Protein AF-A0AAD8YRT4-F1 (afdb_monomer_lite)

Secondary structure (DSSP, 8-state):
----PBP-SS--PPTT---SSS--B------PPTT-TTHHHHHHHHHHHHTT------PPPPTTSPPPS-EEE---TTSPPEEE--SS-HHHHTT-HHHHHHHS-SSSSPPPHHHHHHHHHHHHHHHHHHHHHHHHHHHHHHHHHH--

InterPro domains:
  IPR016035 Acyl transferase/acyl hydrolase/lysophospholipase [SSF52151] (38-146)

Sequence (148 aa):
MVGVLVLASSPFPAPGVIPQGLWFLIAEYTVCKIGCCFSSVDKAAQICSNLQIQFPTVEHHGTNEEPKDFYVFNDNPNAPTVIHMPLLNASNCKGEVNMWKDRYQTFQSAYDDKMIRDLMVKAGLNITNTKGKLLKEIDEVVKRKKNQ

Organism: NCBI:txid2609070

pLDDT: mean 73.83, std 17.78, range [27.8, 95.0]

Structure (mmCIF, N/CA/C/O backbone):
data_AF-A0AAD8YRT4-F1
#
_entry.id   AF-A0AAD8YRT4-F1
#
loop_
_atom_site.group_PDB
_atom_site.id
_atom_site.type_symbol
_atom_site.label_atom_id
_atom_site.label_alt_id
_atom_site.label_comp_id
_atom_site.label_asym_id
_atom_site.label_entity_id
_atom_site.label_seq_id
_atom_site.pdbx_PDB_ins_code
_atom_site.Cartn_x
_atom_site.Cartn_y
_atom_site.Cartn_z
_atom_site.occupancy
_atom_site.B_iso_or_equiv
_atom_site.auth_seq_id
_atom_site.auth_comp_id
_atom_site.auth_asym_id
_atom_site.auth_atom_id
_atom_site.pdbx_PDB_model_num
ATOM 1 N N . MET A 1 1 ? -22.532 -3.927 7.697 1.00 27.80 1 MET A N 1
ATOM 2 C CA . MET A 1 1 ? -21.985 -4.072 6.330 1.00 27.80 1 MET A CA 1
ATOM 3 C C . MET A 1 1 ? -20.517 -3.675 6.410 1.00 27.80 1 MET A C 1
ATOM 5 O O . MET A 1 1 ? -20.252 -2.631 6.984 1.00 27.80 1 MET A O 1
ATOM 9 N N . VAL A 1 2 ? -19.574 -4.521 5.984 1.00 30.77 2 VAL A N 1
ATOM 10 C CA . VAL A 1 2 ? -18.138 -4.176 5.992 1.00 30.77 2 VAL A CA 1
ATOM 11 C C . VAL A 1 2 ? -17.827 -3.546 4.639 1.00 30.77 2 VAL A C 1
ATOM 13 O O . VAL A 1 2 ? -17.827 -4.249 3.632 1.00 30.77 2 VAL A O 1
ATOM 16 N N . GLY A 1 3 ? -17.666 -2.225 4.599 1.00 32.44 3 GLY A N 1
ATOM 17 C CA . GLY A 1 3 ? -17.279 -1.503 3.391 1.00 32.44 3 GLY A CA 1
ATOM 18 C C . GLY A 1 3 ? -15.760 -1.384 3.308 1.00 32.44 3 GLY A C 1
ATOM 19 O O . GLY A 1 3 ? -15.126 -0.974 4.273 1.00 32.44 3 GLY A O 1
ATOM 20 N N . VAL A 1 4 ? -15.177 -1.740 2.164 1.00 37.72 4 VAL A N 1
ATOM 21 C CA . VAL A 1 4 ? -13.768 -1.472 1.848 1.00 37.72 4 VAL A CA 1
ATOM 22 C C . VAL A 1 4 ? -13.761 -0.372 0.793 1.00 37.72 4 VAL A C 1
ATOM 24 O O . VAL A 1 4 ? -14.082 -0.635 -0.363 1.00 37.72 4 VAL A O 1
ATOM 27 N N . LEU A 1 5 ? -13.440 0.864 1.179 1.00 39.78 5 LEU A N 1
ATOM 28 C CA . LEU A 1 5 ? -13.190 1.938 0.214 1.00 39.78 5 LEU A CA 1
ATOM 29 C C . LEU A 1 5 ? -11.696 1.987 -0.090 1.00 39.78 5 LEU A C 1
ATOM 31 O O . LEU A 1 5 ? -10.908 2.248 0.815 1.00 39.78 5 LEU A O 1
ATOM 35 N N . VAL A 1 6 ? -11.347 1.746 -1.353 1.00 40.84 6 VAL A N 1
ATOM 36 C CA . VAL A 1 6 ? -9.993 1.885 -1.900 1.00 40.84 6 VAL A CA 1
ATOM 37 C C . VAL A 1 6 ? -9.854 3.293 -2.472 1.00 40.84 6 VAL A C 1
ATOM 39 O O . VAL A 1 6 ? -10.574 3.645 -3.404 1.00 40.84 6 VAL A O 1
ATOM 42 N N . LEU A 1 7 ? -8.949 4.104 -1.922 1.00 41.44 7 LEU A N 1
ATOM 43 C CA . LEU A 1 7 ? -8.617 5.422 -2.471 1.00 41.44 7 LEU A CA 1
ATOM 44 C C . LEU A 1 7 ? -7.343 5.317 -3.317 1.00 41.44 7 LEU A C 1
ATOM 46 O O . LEU A 1 7 ? -6.317 4.842 -2.839 1.00 41.44 7 LEU A O 1
ATOM 50 N N . ALA A 1 8 ? -7.420 5.762 -4.571 1.00 38.59 8 ALA A N 1
ATOM 51 C CA . ALA A 1 8 ? -6.288 5.855 -5.487 1.00 38.59 8 ALA A CA 1
ATOM 52 C C . ALA A 1 8 ? -6.230 7.277 -6.050 1.00 38.59 8 ALA A C 1
ATOM 54 O O . ALA A 1 8 ? -7.037 7.608 -6.909 1.00 38.59 8 ALA A O 1
ATOM 55 N N . SER A 1 9 ? -5.308 8.111 -5.554 1.00 40.91 9 SER A N 1
ATOM 56 C CA . SER A 1 9 ? -4.885 9.425 -6.098 1.00 40.91 9 SER A CA 1
ATOM 57 C C . SER A 1 9 ? -5.970 10.467 -6.449 1.00 40.91 9 SER A C 1
ATOM 59 O O . SER A 1 9 ? -5.640 11.554 -6.922 1.00 40.91 9 SER A O 1
ATOM 61 N N . SER A 1 10 ? -7.251 10.171 -6.247 1.00 39.44 10 SER A N 1
ATOM 62 C CA . SER A 1 10 ? -8.395 11.031 -6.524 1.00 39.44 10 SER A CA 1
ATOM 63 C C . SER A 1 10 ? -8.693 11.913 -5.312 1.00 39.44 10 SER A C 1
ATOM 65 O O . SER A 1 10 ? -8.411 11.496 -4.185 1.00 39.44 10 SER A O 1
ATOM 67 N N . PRO A 1 11 ? -9.280 13.110 -5.500 1.00 46.50 11 PRO A N 1
ATOM 68 C CA . PRO A 1 11 ? -9.636 13.971 -4.382 1.00 46.50 11 PRO A CA 1
ATOM 69 C C . PRO A 1 11 ? -10.500 13.196 -3.387 1.00 46.50 11 PRO A C 1
ATOM 71 O O . PRO A 1 11 ? -11.398 12.444 -3.775 1.00 46.50 11 PRO A O 1
ATOM 74 N N . PHE A 1 12 ? -10.173 13.364 -2.107 1.00 48.47 12 PHE A N 1
ATOM 75 C CA . PHE A 1 12 ? -10.932 12.830 -0.984 1.00 48.47 12 PHE A CA 1
ATOM 76 C C . PHE A 1 12 ? -12.434 13.075 -1.218 1.00 48.47 12 PHE A C 1
ATOM 78 O O . PHE A 1 12 ? -12.787 14.163 -1.692 1.00 48.47 12 PHE A O 1
ATOM 85 N N . PRO A 1 13 ? -13.321 12.099 -0.950 1.00 50.03 13 PRO A N 1
ATOM 86 C CA . PRO A 1 13 ? -14.743 12.282 -1.203 1.00 50.03 13 PRO A CA 1
ATOM 87 C C . PRO A 1 13 ? -15.254 13.532 -0.479 1.00 50.03 13 PRO A C 1
ATOM 89 O O . PRO A 1 13 ? -14.875 13.804 0.662 1.00 50.03 13 PRO A O 1
ATOM 92 N N . ALA A 1 14 ? -16.094 14.307 -1.170 1.00 39.25 14 ALA A N 1
ATOM 93 C CA . ALA A 1 14 ? -16.645 15.550 -0.648 1.00 39.25 14 ALA A CA 1
ATOM 94 C C . ALA A 1 14 ? -17.366 15.321 0.700 1.00 39.25 14 ALA A C 1
ATOM 96 O O . ALA A 1 14 ? -17.930 14.238 0.922 1.00 39.25 14 ALA A O 1
ATOM 97 N N . PRO A 1 15 ? -17.387 16.329 1.595 1.00 41.00 15 PRO A N 1
ATOM 98 C CA . PRO A 1 15 ? -18.115 16.247 2.858 1.00 41.00 15 PRO A CA 1
ATOM 99 C C . PRO A 1 15 ? -19.572 15.826 2.605 1.00 41.00 15 PRO A C 1
ATOM 101 O O . PRO A 1 15 ? 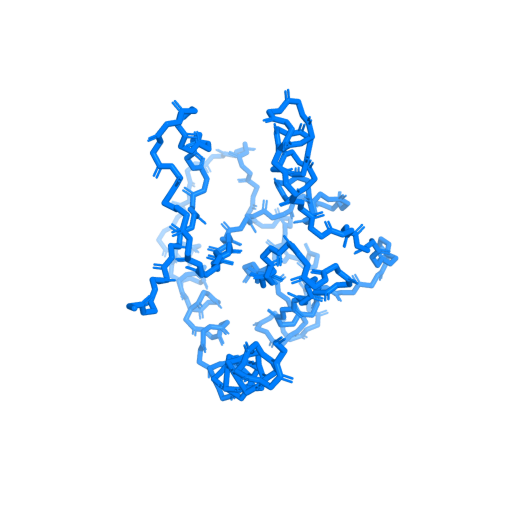-20.276 16.479 1.840 1.00 41.00 15 PRO A O 1
ATOM 104 N N . GLY A 1 16 ? -20.006 14.713 3.206 1.00 43.00 16 GLY A N 1
ATOM 105 C CA . GLY A 1 16 ? -21.363 14.161 3.047 1.00 43.00 16 GLY A CA 1
ATOM 106 C C . GLY A 1 16 ? -21.458 12.789 2.366 1.00 43.00 16 GLY A C 1
ATOM 107 O O . GLY A 1 16 ? -22.514 12.169 2.423 1.00 43.00 16 GLY A O 1
ATOM 108 N N . VAL A 1 17 ? -20.371 12.271 1.779 1.00 49.31 17 VAL A N 1
ATOM 109 C CA . VAL A 1 17 ? -20.334 10.926 1.149 1.00 49.31 17 VAL A CA 1
ATOM 110 C C . VAL A 1 17 ? -19.704 9.865 2.068 1.00 49.31 17 VAL A C 1
ATOM 112 O O . VAL A 1 17 ? -19.565 8.708 1.693 1.00 49.31 17 VAL A O 1
ATOM 115 N N . ILE A 1 18 ? -19.318 10.240 3.289 1.00 51.75 18 ILE A N 1
ATOM 116 C CA . ILE A 1 18 ? -18.598 9.379 4.237 1.00 51.75 18 ILE A CA 1
ATOM 117 C C . ILE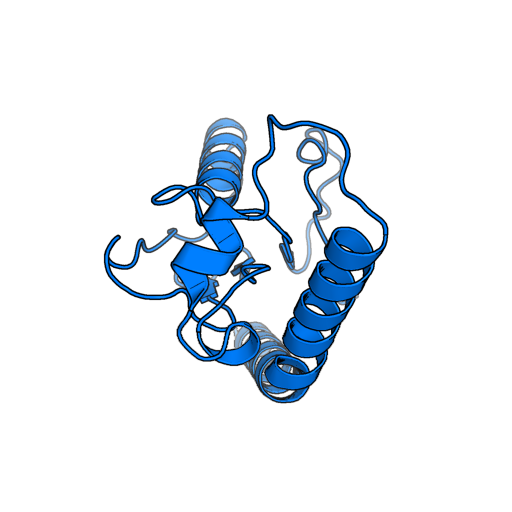 A 1 18 ? -19.635 8.655 5.109 1.00 51.75 18 ILE A C 1
ATOM 119 O O . ILE A 1 18 ? -20.219 9.290 5.991 1.00 51.75 18 ILE A O 1
ATOM 123 N N . PRO A 1 19 ? -19.914 7.357 4.883 1.00 44.44 19 PRO A N 1
ATOM 124 C CA . PRO A 1 19 ? -20.936 6.650 5.640 1.00 44.44 19 PRO A CA 1
ATOM 125 C C . PRO A 1 19 ? -20.486 6.484 7.093 1.00 44.44 19 PRO A C 1
ATOM 127 O O . PRO A 1 19 ? -19.341 6.118 7.364 1.00 44.44 19 PRO A O 1
ATOM 130 N N . GLN A 1 20 ? -21.397 6.715 8.038 1.00 38.50 20 GLN A N 1
ATOM 131 C CA . GLN A 1 20 ? -21.163 6.373 9.437 1.00 38.50 20 GLN A CA 1
ATOM 132 C C . GLN A 1 20 ? -21.261 4.853 9.598 1.00 38.50 20 GLN A C 1
ATOM 134 O O . GLN A 1 20 ? -22.348 4.279 9.579 1.00 38.50 20 GLN A O 1
ATOM 139 N N . GLY A 1 21 ? -20.103 4.201 9.711 1.00 42.06 21 GLY A N 1
ATOM 140 C CA . GLY A 1 21 ? -19.991 2.767 9.957 1.00 42.06 21 GLY A CA 1
ATOM 141 C C . GLY A 1 21 ? -18.911 2.094 9.112 1.00 42.06 21 GLY A C 1
ATOM 142 O O . GLY A 1 21 ? -19.191 1.672 7.999 1.00 42.06 21 GLY A O 1
ATOM 143 N N . LEU A 1 22 ? -17.732 1.907 9.722 1.00 42.06 22 LEU A N 1
ATOM 144 C CA . LEU A 1 22 ? -16.711 0.893 9.401 1.00 42.06 22 LEU A CA 1
ATOM 145 C C . LEU A 1 22 ? -15.986 0.993 8.030 1.00 42.06 22 LEU A C 1
ATOM 147 O O . LEU A 1 22 ? -16.611 1.003 6.981 1.00 42.06 22 LEU A O 1
ATOM 151 N N . TRP A 1 23 ? -14.671 0.759 7.962 1.00 50.41 23 TRP A N 1
ATOM 152 C CA . TRP A 1 23 ? -13.584 1.754 8.034 1.00 50.41 23 TRP A CA 1
ATOM 153 C C . TRP A 1 23 ? -12.689 1.585 6.775 1.00 50.41 23 TRP A C 1
ATOM 155 O O . TRP A 1 23 ? -12.693 0.525 6.154 1.00 50.41 23 TRP A O 1
ATOM 165 N N . PHE A 1 24 ? -11.947 2.627 6.392 1.00 51.88 24 PHE A N 1
ATOM 166 C CA . PHE A 1 24 ? -11.317 2.848 5.076 1.00 51.88 24 PHE A CA 1
ATOM 167 C C . PHE A 1 24 ? -9.974 2.117 4.852 1.00 51.88 24 PHE A C 1
ATOM 169 O O . PHE A 1 24 ? -9.102 2.194 5.704 1.00 51.88 24 PHE A O 1
ATOM 176 N N . LEU A 1 25 ? -9.753 1.505 3.674 1.00 46.53 25 LEU A N 1
ATOM 177 C CA . LEU A 1 25 ? -8.466 0.931 3.235 1.00 46.53 25 LEU A CA 1
ATOM 178 C C . LEU A 1 25 ? -7.823 1.848 2.178 1.00 46.53 25 LEU A C 1
ATOM 180 O O . LEU A 1 25 ? -8.136 1.750 0.994 1.00 46.53 25 LEU A O 1
ATOM 184 N N . ILE A 1 26 ? -6.893 2.723 2.560 1.00 51.28 26 ILE A N 1
ATOM 185 C CA . ILE A 1 26 ? -6.198 3.597 1.594 1.00 51.28 26 ILE A CA 1
ATOM 186 C C . ILE A 1 26 ? -5.008 2.857 0.961 1.00 51.28 26 ILE A C 1
ATOM 188 O O . ILE A 1 26 ? -3.852 3.086 1.303 1.00 51.28 26 ILE A O 1
ATOM 192 N N . ALA A 1 27 ? -5.292 1.956 0.019 1.00 45.81 27 ALA A N 1
ATOM 193 C CA . ALA A 1 27 ? -4.266 1.332 -0.812 1.00 45.81 27 ALA A CA 1
ATOM 194 C C . ALA A 1 27 ? -3.847 2.281 -1.947 1.00 45.81 27 ALA A C 1
ATOM 196 O O . ALA A 1 27 ? -4.323 2.177 -3.076 1.00 45.81 27 ALA A O 1
ATOM 197 N N . GLU A 1 28 ? -2.952 3.215 -1.647 1.00 51.91 28 GLU A N 1
ATOM 198 C CA . GLU A 1 28 ? -2.393 4.110 -2.656 1.00 51.91 28 GLU A CA 1
ATOM 199 C C . GLU A 1 28 ? -1.118 3.547 -3.279 1.00 51.91 28 GLU A C 1
ATOM 201 O O . GLU A 1 28 ? -0.097 3.398 -2.613 1.00 51.91 28 GLU A O 1
ATOM 206 N N . TYR A 1 29 ? -1.139 3.337 -4.594 1.00 52.09 29 TYR A N 1
ATOM 207 C CA . TYR A 1 29 ? 0.068 3.071 -5.372 1.00 52.09 29 TYR A CA 1
ATOM 208 C C . TYR A 1 29 ? 0.715 4.395 -5.778 1.00 52.09 29 TYR A C 1
ATOM 210 O O . TYR A 1 29 ? 0.468 4.911 -6.868 1.00 52.09 29 TYR A O 1
ATOM 218 N N . THR A 1 30 ? 1.533 4.973 -4.898 1.00 49.31 30 THR A N 1
ATOM 219 C CA . THR A 1 30 ? 2.290 6.188 -5.234 1.00 49.31 30 THR A CA 1
ATOM 220 C C . THR A 1 30 ? 3.665 5.814 -5.787 1.00 49.31 30 THR A C 1
ATOM 222 O O . THR A 1 30 ? 4.400 4.999 -5.219 1.00 49.31 30 THR A O 1
ATOM 225 N N . VAL A 1 31 ? 4.030 6.417 -6.919 1.00 52.75 31 VAL A N 1
ATOM 226 C CA . VAL A 1 31 ? 5.422 6.456 -7.370 1.00 52.75 31 VAL A CA 1
ATOM 227 C C . VAL A 1 31 ? 6.118 7.517 -6.517 1.00 52.75 31 VAL A C 1
ATOM 229 O O . VAL A 1 31 ? 6.054 8.717 -6.774 1.00 52.75 31 VAL A O 1
ATOM 232 N N . CYS A 1 32 ? 6.676 7.057 -5.405 1.00 48.62 32 CYS A N 1
ATOM 233 C CA . CYS A 1 32 ? 7.241 7.884 -4.350 1.00 48.62 32 CYS A CA 1
ATOM 234 C C . CYS A 1 32 ? 8.597 8.493 -4.767 1.00 48.62 32 CYS A C 1
ATOM 236 O O . CYS A 1 32 ? 9.565 7.761 -4.974 1.00 48.62 32 CYS A O 1
ATOM 238 N N . LYS A 1 33 ? 8.705 9.832 -4.809 1.00 50.59 33 LYS A N 1
ATOM 239 C CA . LYS A 1 33 ? 10.008 10.534 -4.765 1.00 50.59 33 LYS A CA 1
ATOM 240 C C . LYS A 1 33 ? 10.738 10.213 -3.452 1.00 50.59 33 LYS A C 1
ATOM 242 O O . LYS A 1 33 ? 10.088 9.951 -2.440 1.00 50.59 33 LYS A O 1
ATOM 247 N N . ILE A 1 34 ? 12.073 10.252 -3.437 1.00 43.84 34 ILE A N 1
ATOM 248 C CA . ILE A 1 34 ? 12.877 10.127 -2.204 1.00 43.84 34 ILE A CA 1
ATOM 249 C C . ILE A 1 34 ? 12.330 11.113 -1.151 1.00 43.84 34 ILE A C 1
ATOM 251 O O . ILE A 1 34 ? 12.232 12.307 -1.419 1.00 43.84 34 ILE A O 1
ATOM 255 N N . GLY A 1 35 ? 11.898 10.596 0.007 1.00 48.94 35 GLY A N 1
ATOM 256 C CA . GLY A 1 35 ? 11.295 11.380 1.097 1.00 48.94 35 GLY A CA 1
ATOM 257 C C . GLY A 1 35 ? 9.775 11.624 1.034 1.00 48.94 35 GLY A C 1
ATOM 258 O O . GLY A 1 35 ? 9.239 12.210 1.965 1.00 48.94 35 GLY A O 1
ATOM 259 N N . CYS A 1 36 ? 9.052 11.174 -0.003 1.00 61.88 36 CYS A N 1
ATOM 260 C CA . CYS A 1 36 ? 7.629 11.517 -0.202 1.00 61.88 36 CYS A CA 1
ATOM 261 C C . CYS A 1 36 ? 6.632 10.354 -0.047 1.00 61.88 36 CYS A C 1
ATOM 263 O O . CYS A 1 36 ? 5.465 10.530 -0.404 1.00 61.88 36 CYS A O 1
ATOM 265 N N . CYS A 1 37 ? 7.037 9.177 0.447 1.00 65.81 37 CYS A N 1
ATOM 266 C CA . CYS A 1 37 ? 6.181 7.976 0.379 1.00 65.81 37 CYS A CA 1
ATOM 267 C C . CYS A 1 37 ? 4.868 8.148 1.146 1.00 65.81 37 CYS A C 1
ATOM 269 O O . CYS A 1 37 ? 3.838 7.662 0.694 1.00 65.81 37 CYS A O 1
ATOM 271 N N . PHE A 1 38 ? 4.895 8.940 2.218 1.00 76.56 38 PHE A N 1
ATOM 272 C CA . PHE A 1 38 ? 3.738 9.223 3.062 1.00 76.56 38 PHE A CA 1
ATOM 273 C C . PHE A 1 38 ? 2.984 10.502 2.683 1.00 76.56 38 PHE A C 1
ATOM 275 O O . PHE A 1 38 ? 1.888 10.714 3.181 1.00 76.56 38 PHE A O 1
ATOM 282 N N . SER A 1 39 ? 3.490 11.307 1.738 1.00 75.88 39 SER A N 1
ATOM 283 C CA . SER A 1 39 ? 2.951 12.649 1.448 1.00 75.88 39 SER A CA 1
ATOM 284 C C . SER A 1 39 ? 1.461 12.676 1.089 1.00 75.88 39 SER A C 1
ATOM 286 O O . SER A 1 39 ? 0.774 13.662 1.352 1.00 75.88 39 SER A O 1
ATOM 288 N N . SER A 1 40 ? 0.944 11.610 0.483 1.00 74.44 40 SER A N 1
ATOM 289 C CA . SER A 1 40 ? -0.481 11.476 0.187 1.00 74.44 40 SER A CA 1
ATOM 290 C C . SER A 1 40 ? -1.308 11.123 1.427 1.00 74.44 40 SER A C 1
ATOM 292 O O . SER A 1 40 ? -2.363 11.718 1.638 1.00 74.44 40 SER A O 1
ATOM 294 N N . VAL A 1 41 ? -0.799 10.238 2.291 1.00 78.69 41 VAL A N 1
ATOM 295 C CA . VAL A 1 41 ? -1.430 9.904 3.578 1.00 78.69 41 VAL A CA 1
ATOM 296 C C . VAL A 1 41 ? -1.414 11.121 4.509 1.00 78.69 41 VAL A C 1
ATOM 298 O O . VAL A 1 41 ? -2.420 11.402 5.152 1.00 78.69 41 VAL A O 1
ATOM 301 N N . ASP A 1 42 ? -0.342 11.916 4.493 1.00 83.31 42 ASP A N 1
ATOM 302 C CA . ASP A 1 42 ? -0.233 13.171 5.250 1.00 83.31 42 ASP A CA 1
ATOM 303 C C . ASP A 1 42 ? -1.257 14.203 4.779 1.00 83.31 42 ASP A C 1
ATOM 305 O O . ASP A 1 42 ? -1.933 14.850 5.579 1.00 83.31 42 ASP A O 1
ATOM 309 N N . LYS A 1 43 ? -1.427 14.338 3.458 1.00 80.19 43 LYS A N 1
ATOM 310 C CA . LYS A 1 43 ? -2.472 15.194 2.884 1.00 80.19 43 LYS A CA 1
ATOM 311 C C . LYS A 1 43 ? -3.864 14.705 3.265 1.00 80.19 43 LYS A C 1
ATOM 313 O O . LYS A 1 43 ? -4.715 15.532 3.583 1.00 80.19 43 LYS A O 1
ATOM 318 N N . ALA A 1 44 ? -4.105 13.395 3.253 1.00 79.06 44 ALA A N 1
ATOM 319 C CA . ALA A 1 44 ? -5.375 12.826 3.691 1.00 79.06 44 ALA A CA 1
ATOM 320 C C . ALA A 1 44 ? -5.637 13.127 5.176 1.00 79.06 44 ALA A C 1
ATOM 322 O O . ALA A 1 44 ? -6.732 13.578 5.512 1.00 79.06 44 ALA A O 1
ATOM 323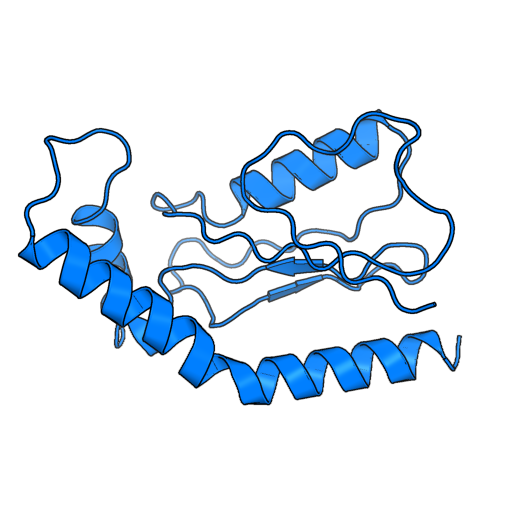 N N . ALA A 1 45 ? -4.627 12.975 6.037 1.00 83.12 45 ALA A N 1
ATOM 324 C CA . ALA A 1 45 ? -4.702 13.339 7.449 1.00 83.12 45 ALA A CA 1
ATOM 325 C C . ALA A 1 45 ? -5.024 14.832 7.634 1.00 83.12 45 ALA A C 1
ATOM 327 O O . ALA A 1 45 ? -5.923 15.183 8.400 1.00 83.12 45 ALA A O 1
ATOM 328 N N . GLN A 1 46 ? -4.366 15.715 6.874 1.00 82.88 46 GLN A N 1
ATOM 329 C CA . GLN A 1 46 ? -4.620 17.157 6.906 1.00 82.88 46 GLN A CA 1
ATOM 330 C C . GLN A 1 46 ? -6.045 17.508 6.457 1.00 82.88 46 GLN A C 1
ATOM 332 O O . GLN A 1 46 ? -6.707 18.332 7.087 1.00 82.88 46 GLN A O 1
ATOM 337 N N . ILE A 1 47 ? -6.536 16.885 5.381 1.00 78.00 47 ILE A N 1
ATOM 338 C CA . ILE A 1 47 ? -7.910 17.080 4.900 1.00 78.00 47 ILE A CA 1
ATOM 339 C C . ILE A 1 47 ? -8.911 16.604 5.959 1.00 78.00 47 ILE A C 1
ATOM 341 O O . ILE A 1 47 ? -9.857 17.327 6.260 1.00 78.00 47 ILE A O 1
ATOM 345 N N . CYS A 1 48 ? -8.689 15.432 6.562 1.00 80.31 48 CYS A N 1
ATOM 346 C CA . 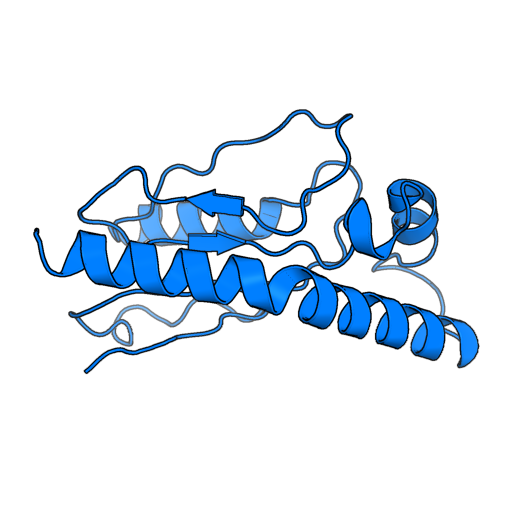CYS A 1 48 ? -9.548 14.912 7.626 1.00 80.31 48 CYS A CA 1
ATOM 347 C C . CYS A 1 48 ? -9.577 15.850 8.835 1.00 80.31 48 CYS A C 1
ATOM 349 O O . CYS A 1 48 ? -10.657 16.163 9.328 1.00 80.31 48 CYS A O 1
ATOM 351 N N . SER A 1 49 ? -8.417 16.368 9.246 1.00 84.69 49 SER A N 1
ATOM 352 C CA . SER A 1 49 ? -8.301 17.359 10.319 1.00 84.69 49 SER A CA 1
ATOM 353 C C . SER A 1 49 ? -9.132 18.616 10.027 1.00 84.69 49 SER A C 1
ATOM 355 O O . SER A 1 49 ? -9.954 19.022 10.848 1.00 84.69 49 SER A O 1
ATOM 357 N N . ASN A 1 50 ? -9.021 19.168 8.812 1.00 84.06 50 ASN A N 1
ATOM 358 C CA . ASN A 1 50 ? -9.795 20.341 8.385 1.00 84.06 50 ASN A CA 1
ATOM 359 C C . ASN A 1 50 ? -11.314 20.086 8.367 1.00 84.06 50 ASN A C 1
ATOM 361 O O . ASN A 1 50 ? -12.098 21.012 8.560 1.00 84.06 50 ASN A O 1
ATOM 365 N N . LEU A 1 51 ? -11.727 18.841 8.122 1.00 81.25 51 LEU A N 1
ATOM 366 C CA . LEU A 1 51 ? -13.126 18.411 8.092 1.00 81.25 51 LEU A CA 1
ATOM 367 C C . LEU A 1 51 ? -13.630 17.876 9.442 1.00 81.25 51 LEU A C 1
ATOM 369 O O . LEU A 1 51 ? -14.758 17.393 9.510 1.00 81.25 51 LEU A O 1
ATOM 373 N N . GLN A 1 52 ? -12.815 17.942 10.501 1.00 84.06 52 GLN A N 1
ATOM 374 C CA . GLN A 1 52 ? -13.124 17.389 11.827 1.00 84.06 52 GLN A CA 1
ATOM 375 C C . GLN A 1 52 ? -13.441 15.879 11.801 1.00 84.06 52 GLN A C 1
ATOM 377 O O . GLN A 1 52 ? -14.197 15.363 12.625 1.00 84.06 52 GLN A O 1
ATOM 382 N N . ILE A 1 53 ? -12.846 15.157 10.850 1.00 81.31 53 ILE A N 1
ATOM 383 C CA . ILE A 1 53 ? -12.936 13.704 10.714 1.00 81.31 53 ILE A CA 1
ATOM 384 C C . ILE A 1 53 ? -11.759 13.079 11.458 1.00 81.31 53 ILE A C 1
ATOM 386 O O . ILE A 1 53 ? -10.610 13.484 11.283 1.00 81.31 53 ILE A O 1
ATOM 390 N N . GLN A 1 54 ? -12.037 12.055 12.263 1.00 82.19 54 GLN A N 1
ATOM 391 C CA . GLN A 1 54 ? -10.986 11.325 12.962 1.00 82.19 54 GLN A CA 1
ATOM 392 C C . GLN A 1 54 ? -10.110 10.536 11.984 1.00 82.19 54 GLN A C 1
ATOM 394 O O . GLN A 1 54 ? -10.617 9.793 11.142 1.00 82.19 54 GLN A O 1
ATOM 399 N N . PHE A 1 55 ? -8.795 10.671 12.130 1.00 83.12 55 PHE A N 1
ATOM 400 C CA . PHE A 1 55 ? -7.787 10.000 11.315 1.00 83.12 55 PHE A CA 1
ATOM 401 C C . PHE A 1 55 ? -6.659 9.498 12.232 1.00 83.12 55 PHE A C 1
ATOM 403 O O . PHE A 1 55 ? -6.382 10.167 13.232 1.00 83.12 55 PHE A O 1
ATOM 410 N N . PRO A 1 56 ? -6.057 8.324 11.965 1.00 86.75 56 PRO A N 1
ATOM 411 C CA . PRO A 1 56 ? -4.957 7.818 12.783 1.00 86.75 56 PRO A CA 1
ATOM 412 C C . PRO A 1 56 ? -3.694 8.675 12.628 1.00 86.75 56 PRO A C 1
ATOM 414 O O . PRO A 1 56 ? -3.513 9.357 11.617 1.00 86.75 56 PRO A O 1
ATOM 417 N N . THR A 1 57 ? -2.797 8.619 13.608 1.00 89.31 57 THR A N 1
ATOM 418 C CA . THR A 1 57 ? -1.489 9.275 13.502 1.00 89.31 57 THR A CA 1
ATOM 419 C C . THR A 1 57 ? -0.651 8.578 12.433 1.00 89.31 57 THR A C 1
ATOM 421 O O . THR A 1 57 ? -0.526 7.352 12.417 1.00 89.31 57 THR A O 1
ATOM 424 N N . VAL A 1 58 ? -0.061 9.361 11.527 1.00 85.62 58 VAL A N 1
ATOM 425 C CA . VAL A 1 58 ? 0.847 8.846 10.496 1.00 85.62 58 VAL A CA 1
ATOM 426 C C . VAL A 1 58 ? 2.262 8.842 11.060 1.00 85.62 58 VAL A C 1
ATOM 428 O O . VAL A 1 58 ? 2.887 9.888 11.218 1.00 85.62 58 VAL A O 1
ATOM 431 N N . GLU A 1 59 ? 2.771 7.659 11.392 1.00 83.81 59 GLU A N 1
ATOM 432 C CA . GLU A 1 59 ? 4.164 7.505 11.806 1.00 83.81 59 GLU A CA 1
ATOM 433 C C . GLU A 1 59 ? 5.093 7.517 10.588 1.00 83.81 59 GLU A C 1
ATOM 435 O O . GLU A 1 59 ? 4.944 6.731 9.648 1.00 83.81 59 GLU A O 1
ATOM 440 N N . HIS A 1 60 ? 6.089 8.402 10.620 1.00 77.50 60 HIS A N 1
ATOM 441 C CA . HIS A 1 60 ? 7.126 8.465 9.599 1.00 77.50 60 HIS A CA 1
ATOM 442 C C . HIS A 1 60 ? 8.316 7.598 9.991 1.00 77.50 60 HIS A C 1
ATOM 444 O O . HIS A 1 60 ? 8.944 7.801 11.030 1.00 77.50 60 HIS A O 1
ATOM 450 N N . HIS A 1 61 ? 8.666 6.662 9.117 1.00 70.00 61 HIS A N 1
ATOM 451 C CA . HIS A 1 61 ? 9.913 5.913 9.230 1.00 70.00 61 HIS A CA 1
ATOM 452 C C . HIS A 1 61 ? 11.073 6.694 8.598 1.00 70.00 61 HIS A C 1
ATOM 454 O O . HIS A 1 61 ? 10.857 7.564 7.748 1.00 70.00 61 HIS A O 1
ATOM 460 N N . GLY A 1 62 ? 12.304 6.404 9.031 1.00 63.72 62 GLY A N 1
ATOM 461 C CA . GLY A 1 62 ? 13.496 7.141 8.613 1.00 63.72 62 GLY A CA 1
ATOM 462 C C . GLY A 1 62 ? 13.660 7.198 7.092 1.00 63.72 62 GLY A C 1
ATOM 463 O O . GLY A 1 62 ? 13.463 6.210 6.390 1.00 63.72 62 GLY A O 1
ATOM 464 N N . THR A 1 63 ? 14.072 8.356 6.570 1.00 62.22 63 THR A N 1
ATOM 465 C CA . THR A 1 63 ? 14.208 8.617 5.122 1.00 62.22 63 THR A CA 1
ATOM 466 C C . THR A 1 63 ? 15.232 7.731 4.411 1.00 62.22 63 THR A C 1
ATOM 468 O O . THR A 1 63 ? 15.211 7.651 3.184 1.00 62.22 63 THR A O 1
ATOM 471 N N . ASN A 1 64 ? 16.123 7.090 5.170 1.00 63.88 64 ASN A N 1
ATOM 472 C CA . ASN A 1 64 ? 17.197 6.236 4.663 1.00 63.88 64 ASN A CA 1
ATOM 473 C C . ASN A 1 64 ? 16.829 4.744 4.669 1.00 63.88 64 ASN A C 1
ATOM 475 O O . ASN A 1 64 ? 17.627 3.925 4.219 1.00 63.88 64 ASN A O 1
ATOM 479 N N . GLU A 1 65 ? 15.652 4.383 5.184 1.00 75.12 65 GLU A N 1
ATOM 480 C CA . GLU A 1 65 ? 15.172 3.005 5.182 1.00 75.12 65 GLU A CA 1
ATOM 481 C C . GLU A 1 65 ? 14.382 2.714 3.907 1.00 75.12 65 GLU A C 1
ATOM 483 O O . GLU A 1 65 ? 13.602 3.537 3.414 1.00 75.12 65 GLU A O 1
ATOM 488 N N . GLU A 1 66 ? 14.569 1.516 3.360 1.00 80.00 66 GLU A N 1
ATOM 489 C CA . GLU A 1 66 ? 13.738 1.071 2.254 1.00 80.00 66 GLU A CA 1
ATOM 490 C C . GLU A 1 66 ? 12.287 0.871 2.713 1.00 80.00 66 GLU A C 1
ATOM 492 O O . GLU A 1 66 ? 12.049 0.347 3.808 1.00 80.00 66 GLU A O 1
ATOM 497 N N . PRO A 1 67 ? 11.291 1.242 1.885 1.00 83.69 67 PRO A N 1
ATOM 498 C CA . PRO A 1 67 ? 9.901 1.054 2.245 1.00 83.69 67 PRO A CA 1
ATOM 499 C C . PRO A 1 67 ? 9.570 -0.420 2.498 1.00 83.69 67 PRO A C 1
ATOM 501 O O . PRO A 1 67 ? 10.032 -1.309 1.775 1.00 83.69 67 PRO A O 1
ATOM 504 N N . LYS A 1 68 ? 8.725 -0.661 3.502 1.00 86.44 68 LYS A N 1
ATOM 505 C CA . LYS A 1 68 ? 8.129 -1.970 3.793 1.00 86.44 68 LYS A CA 1
ATOM 506 C C . LYS A 1 68 ? 7.066 -2.317 2.748 1.00 86.44 68 LYS A C 1
ATOM 508 O O . LYS A 1 68 ? 6.610 -1.456 1.998 1.00 86.44 68 LYS A O 1
ATOM 513 N N . ASP A 1 69 ? 6.641 -3.578 2.751 1.00 85.44 69 ASP A N 1
ATOM 514 C CA . ASP A 1 69 ? 5.521 -4.068 1.935 1.00 85.44 69 ASP A CA 1
ATOM 515 C C . ASP A 1 69 ? 4.261 -3.200 2.130 1.00 85.44 69 ASP A C 1
ATOM 517 O O . ASP A 1 69 ? 3.607 -2.799 1.169 1.00 85.44 69 ASP A O 1
ATOM 521 N N . PHE A 1 70 ? 3.949 -2.888 3.392 1.00 85.19 70 PHE A N 1
ATOM 522 C CA . PHE A 1 70 ? 2.866 -1.999 3.797 1.00 85.19 70 PHE A CA 1
ATOM 523 C C . PHE A 1 70 ? 3.081 -1.460 5.216 1.00 85.19 70 PHE A C 1
ATOM 525 O O . PHE A 1 70 ? 3.908 -1.972 5.975 1.00 85.19 70 PHE A O 1
ATOM 532 N N . TYR A 1 71 ? 2.296 -0.447 5.567 1.00 86.38 71 TYR A N 1
ATOM 533 C CA . TYR A 1 71 ? 2.241 0.197 6.876 1.00 86.38 71 TYR A CA 1
ATOM 534 C C . TYR A 1 71 ? 0.801 0.217 7.366 1.00 86.38 71 TYR A C 1
ATOM 536 O O . TYR A 1 71 ? -0.111 0.371 6.557 1.00 86.38 71 TYR A O 1
ATOM 544 N N . VAL A 1 72 ? 0.603 0.067 8.673 1.00 87.19 72 VAL A N 1
ATOM 545 C CA . VAL A 1 72 ? -0.720 0.039 9.302 1.00 87.19 72 VAL A CA 1
ATOM 546 C C . VAL A 1 72 ? -0.771 1.136 10.351 1.00 87.19 72 VAL A C 1
ATOM 548 O O . VAL A 1 72 ? 0.028 1.125 11.281 1.00 87.19 72 VAL A O 1
ATOM 551 N N . PHE A 1 73 ? -1.724 2.053 10.217 1.00 87.12 73 PHE A N 1
ATOM 552 C CA . PHE A 1 73 ? -1.986 3.120 11.178 1.00 87.12 73 PHE A CA 1
ATOM 553 C C . PHE A 1 73 ? -3.332 2.849 11.848 1.00 87.12 73 PHE A C 1
ATOM 555 O O . PHE A 1 73 ? -4.374 2.834 11.187 1.00 87.12 73 PHE A O 1
ATOM 562 N N . ASN A 1 74 ? -3.312 2.544 13.143 1.00 86.06 74 ASN A N 1
ATOM 563 C CA . ASN A 1 74 ? -4.488 2.105 13.902 1.00 86.06 74 ASN A CA 1
ATOM 564 C C . ASN A 1 74 ? -4.452 2.535 15.381 1.00 86.06 74 ASN A C 1
ATOM 566 O O . ASN A 1 74 ? -5.135 1.936 16.211 1.00 86.06 74 ASN A O 1
ATOM 570 N N . ASP A 1 75 ? -3.669 3.563 15.695 1.00 84.94 75 ASP A N 1
ATOM 571 C CA . ASP A 1 75 ? -3.420 4.091 17.040 1.00 84.94 75 ASP A CA 1
ATOM 572 C C . ASP A 1 75 ? -4.672 4.677 17.712 1.00 84.94 75 ASP A C 1
ATOM 574 O O . ASP A 1 75 ? -4.779 4.677 18.938 1.00 84.94 75 ASP A O 1
ATOM 578 N N . ASN A 1 76 ? -5.646 5.137 16.923 1.00 81.62 76 ASN A N 1
ATOM 579 C CA . ASN A 1 76 ? -6.904 5.672 17.429 1.00 81.62 76 ASN A CA 1
ATOM 580 C C . ASN A 1 76 ? -8.079 4.693 17.189 1.00 81.62 76 ASN A C 1
ATOM 582 O O . ASN A 1 76 ? -8.473 4.461 16.040 1.00 81.62 76 ASN A O 1
ATOM 586 N N . PRO A 1 77 ? -8.717 4.159 18.251 1.00 77.81 77 PRO A N 1
ATOM 587 C CA . PRO A 1 77 ? -9.838 3.226 18.123 1.00 77.81 77 PRO A CA 1
ATOM 588 C C . PRO A 1 77 ? -11.090 3.845 17.490 1.00 77.81 77 PRO A C 1
ATOM 590 O O . PRO A 1 77 ? -11.871 3.134 16.852 1.00 77.81 77 PRO A O 1
ATOM 593 N N . ASN A 1 78 ? -11.251 5.161 17.610 1.00 78.06 78 ASN A N 1
ATOM 594 C CA . ASN A 1 78 ? -12.355 5.928 17.042 1.00 78.06 78 ASN A CA 1
ATOM 595 C C . ASN A 1 78 ? -12.049 6.440 15.616 1.00 78.06 78 ASN A C 1
ATOM 597 O O . ASN A 1 78 ? -12.886 7.106 15.009 1.00 78.06 78 ASN A O 1
ATOM 601 N N . ALA A 1 79 ? -10.876 6.109 15.065 1.00 78.81 79 ALA A N 1
ATOM 602 C CA . ALA A 1 79 ? -10.468 6.408 13.695 1.00 78.81 79 ALA A CA 1
ATOM 603 C C . ALA A 1 79 ? -10.466 5.139 12.811 1.00 78.81 79 ALA A C 1
ATOM 605 O O . ALA A 1 79 ? -10.490 4.002 13.321 1.00 78.81 79 ALA A O 1
ATOM 606 N N . PRO A 1 80 ? -10.431 5.297 11.470 1.00 78.25 80 PRO A N 1
ATOM 607 C CA . PRO A 1 80 ? -10.202 4.173 10.573 1.00 78.25 80 PRO A CA 1
ATOM 608 C C . PRO A 1 80 ? -8.808 3.584 10.755 1.00 78.25 80 PRO A C 1
ATOM 610 O O . PRO A 1 80 ? -7.848 4.305 11.006 1.00 78.25 80 PRO A O 1
ATOM 613 N N . THR A 1 81 ? -8.686 2.276 10.533 1.00 82.19 81 THR A N 1
ATOM 614 C CA . THR A 1 81 ? -7.374 1.671 10.300 1.00 82.19 81 THR A CA 1
ATOM 615 C C . THR A 1 81 ? -6.940 1.960 8.873 1.00 82.19 81 THR A C 1
ATOM 617 O O . THR A 1 81 ? -7.607 1.522 7.945 1.00 82.19 81 THR A O 1
ATOM 620 N N . VAL A 1 82 ? -5.818 2.646 8.693 1.00 82.06 82 VAL A N 1
ATOM 621 C CA . VAL A 1 82 ? -5.271 2.971 7.373 1.00 82.06 82 VAL A CA 1
ATOM 622 C C . VAL A 1 82 ? -4.142 1.999 7.049 1.00 82.06 82 VAL A C 1
ATOM 624 O O . VAL A 1 82 ? -3.215 1.856 7.839 1.00 82.06 82 VAL A O 1
ATOM 627 N N . ILE A 1 83 ? -4.200 1.340 5.888 1.00 82.56 83 ILE A N 1
ATOM 628 C CA . ILE A 1 83 ? -3.106 0.492 5.391 1.00 82.56 83 ILE A CA 1
ATOM 629 C C . ILE A 1 83 ? -2.491 1.145 4.157 1.00 82.56 83 ILE A C 1
ATOM 631 O O . ILE A 1 83 ? -3.118 1.142 3.104 1.00 82.56 83 ILE A O 1
ATOM 635 N N . HIS A 1 84 ? -1.272 1.665 4.275 1.00 82.44 84 HIS A N 1
ATOM 636 C CA . HIS A 1 84 ? -0.532 2.282 3.173 1.00 82.44 84 HIS A CA 1
ATOM 637 C C . HIS A 1 84 ? 0.414 1.267 2.522 1.00 82.44 84 HIS A C 1
ATOM 639 O O . HIS A 1 84 ? 1.215 0.645 3.217 1.00 82.44 84 HIS A O 1
ATOM 645 N N . MET A 1 85 ? 0.350 1.107 1.197 1.00 82.81 85 MET A N 1
ATOM 646 C CA . MET A 1 85 ? 1.159 0.133 0.450 1.00 82.81 85 MET A CA 1
ATOM 647 C C . MET A 1 85 ? 2.013 0.830 -0.614 1.00 82.81 85 MET A C 1
ATOM 649 O O . MET A 1 85 ? 1.506 1.127 -1.696 1.00 82.81 85 MET A O 1
ATOM 653 N N . PRO A 1 86 ? 3.311 1.070 -0.361 1.00 82.00 86 PRO A N 1
ATOM 654 C CA . PRO A 1 86 ? 4.197 1.643 -1.365 1.00 82.00 86 PRO A CA 1
ATOM 655 C C . PRO A 1 86 ? 4.245 0.767 -2.618 1.00 82.00 86 PRO A C 1
ATOM 657 O O . PRO A 1 86 ? 4.364 -0.455 -2.522 1.00 82.00 86 PRO A O 1
ATOM 660 N N . LEU A 1 87 ? 4.208 1.383 -3.804 1.00 83.25 87 LEU A N 1
ATOM 661 C CA . LEU A 1 87 ? 4.321 0.648 -5.069 1.00 83.25 87 LEU A CA 1
ATOM 662 C C . LEU A 1 87 ? 5.682 -0.049 -5.205 1.00 83.25 87 LEU A C 1
ATOM 664 O O . LEU A 1 87 ? 5.760 -1.159 -5.726 1.00 83.25 87 LEU A O 1
ATOM 668 N N . LEU A 1 88 ? 6.743 0.621 -4.754 1.00 84.81 88 LEU A N 1
ATOM 669 C CA . LEU A 1 88 ? 8.118 0.135 -4.760 1.00 84.81 88 LEU A CA 1
ATOM 670 C C . LEU A 1 88 ? 8.579 -0.027 -3.311 1.00 84.81 88 LEU A C 1
ATOM 672 O O . LEU A 1 88 ? 8.594 0.946 -2.554 1.00 84.81 88 LEU A O 1
ATOM 676 N N . ASN A 1 89 ? 8.962 -1.242 -2.939 1.00 86.94 89 ASN A N 1
ATOM 677 C CA . ASN A 1 89 ? 9.416 -1.603 -1.600 1.00 86.94 89 ASN A CA 1
ATOM 678 C C . ASN A 1 89 ? 10.598 -2.575 -1.665 1.00 86.94 89 ASN A C 1
ATOM 680 O O . ASN A 1 89 ? 10.938 -3.092 -2.731 1.00 86.94 89 ASN A O 1
ATOM 684 N N . ALA A 1 90 ? 11.234 -2.820 -0.520 1.00 87.56 90 ALA A N 1
ATOM 685 C CA . ALA A 1 90 ? 12.414 -3.681 -0.432 1.00 87.56 90 ALA A CA 1
ATOM 686 C C . ALA A 1 90 ? 12.179 -5.071 -1.060 1.00 87.56 90 ALA A C 1
ATOM 688 O O . ALA A 1 90 ? 13.044 -5.604 -1.758 1.00 87.56 90 ALA A O 1
ATOM 689 N N . SER A 1 91 ? 10.980 -5.636 -0.872 1.00 87.94 91 SER A N 1
ATOM 690 C CA . SER A 1 91 ? 10.606 -6.975 -1.338 1.00 87.94 91 SER A CA 1
ATOM 691 C C . SER A 1 91 ? 10.492 -7.054 -2.859 1.00 87.94 91 SER A C 1
ATOM 693 O O . SER A 1 91 ? 11.192 -7.843 -3.501 1.00 87.94 91 SER A O 1
ATOM 695 N N . ASN A 1 92 ? 9.648 -6.220 -3.476 1.00 89.25 92 ASN A N 1
ATOM 696 C CA . ASN A 1 92 ? 9.445 -6.287 -4.922 1.00 89.25 92 ASN A CA 1
ATOM 697 C C . ASN A 1 92 ? 10.628 -5.701 -5.711 1.00 89.25 92 ASN A C 1
ATOM 699 O O . ASN A 1 92 ? 10.894 -6.157 -6.827 1.00 89.25 92 ASN A O 1
ATOM 703 N N . CYS A 1 93 ? 11.389 -4.765 -5.136 1.00 88.25 93 CYS A N 1
ATOM 704 C CA . CYS A 1 93 ? 12.594 -4.191 -5.738 1.00 88.25 93 CYS A CA 1
ATOM 705 C C . CYS A 1 93 ? 13.875 -4.970 -5.433 1.00 88.25 93 CYS A C 1
ATOM 707 O O . CYS A 1 93 ? 14.904 -4.617 -5.995 1.00 88.25 93 CYS A O 1
ATOM 709 N N . LYS A 1 94 ? 13.828 -6.029 -4.613 1.00 87.94 94 LYS A N 1
ATOM 710 C CA . LYS A 1 94 ? 15.007 -6.816 -4.202 1.00 87.94 94 LYS A CA 1
ATOM 711 C C . LYS A 1 94 ? 16.130 -5.962 -3.587 1.00 87.94 94 LYS A C 1
ATOM 713 O O . LYS A 1 94 ? 17.301 -6.208 -3.854 1.00 87.94 94 LYS A O 1
ATOM 718 N N . GLY A 1 95 ? 15.774 -4.955 -2.794 1.00 83.06 95 GLY A N 1
ATOM 719 C CA . GLY A 1 95 ? 16.751 -4.060 -2.163 1.00 83.06 95 GLY A CA 1
ATOM 720 C C . GLY A 1 95 ? 17.317 -2.951 -3.058 1.00 83.06 95 GLY A C 1
ATOM 721 O O . GLY A 1 95 ? 18.303 -2.312 -2.706 1.00 83.06 95 GLY A O 1
ATOM 722 N N . GLU A 1 96 ? 16.737 -2.736 -4.245 1.00 87.88 96 GLU A N 1
ATOM 723 C CA . GLU A 1 96 ? 17.189 -1.709 -5.194 1.00 87.88 96 GLU A CA 1
ATOM 724 C C . GLU A 1 96 ? 16.194 -0.544 -5.308 1.00 87.88 96 GLU A C 1
ATOM 726 O O . GLU A 1 96 ? 16.015 0.031 -6.384 1.00 87.88 96 GLU A O 1
ATOM 731 N N . VAL A 1 97 ? 15.483 -0.193 -4.228 1.00 86.75 97 VAL A N 1
ATOM 732 C CA . VAL A 1 97 ? 14.330 0.725 -4.313 1.00 86.75 97 VAL A CA 1
ATOM 733 C C . VAL A 1 97 ? 14.689 2.070 -4.957 1.00 86.75 97 VAL A C 1
ATOM 735 O O . VAL A 1 97 ? 13.912 2.577 -5.768 1.00 86.75 97 VAL A O 1
ATOM 738 N N . ASN A 1 98 ? 15.860 2.632 -4.652 1.00 84.12 98 ASN A N 1
ATOM 739 C CA . ASN A 1 98 ? 16.287 3.923 -5.203 1.00 84.12 98 ASN A CA 1
ATOM 740 C C . ASN A 1 98 ? 16.503 3.874 -6.722 1.00 84.12 98 ASN A C 1
ATOM 742 O O . ASN A 1 98 ? 16.030 4.763 -7.420 1.00 84.12 98 ASN A O 1
ATOM 746 N N . MET A 1 99 ? 17.092 2.795 -7.250 1.00 88.75 99 MET A N 1
ATOM 747 C CA . MET A 1 99 ? 17.246 2.612 -8.699 1.00 88.75 99 MET A CA 1
ATOM 748 C C . MET A 1 99 ? 15.885 2.611 -9.406 1.00 88.75 99 MET A C 1
ATOM 750 O O . MET A 1 99 ? 15.716 3.230 -10.457 1.00 88.75 99 MET A O 1
ATOM 754 N N . TRP A 1 100 ? 14.892 1.928 -8.826 1.00 87.75 100 TRP A N 1
ATOM 755 C CA . TRP A 1 100 ? 13.538 1.909 -9.376 1.00 87.75 100 TRP A CA 1
ATOM 756 C C . TRP A 1 100 ? 12.868 3.286 -9.269 1.00 87.75 100 TRP A C 1
ATOM 758 O O . TRP A 1 100 ? 12.239 3.723 -10.228 1.00 87.75 100 TRP A O 1
ATOM 768 N N . LYS A 1 101 ? 13.042 4.017 -8.164 1.00 81.75 101 LYS A N 1
ATOM 769 C CA . LYS A 1 101 ? 12.518 5.389 -8.025 1.00 81.75 101 LYS A CA 1
ATOM 770 C C . LYS A 1 101 ? 13.115 6.354 -9.049 1.00 81.75 101 LYS A C 1
ATOM 772 O O . LYS A 1 101 ? 12.375 7.130 -9.647 1.00 81.75 101 LYS A O 1
ATOM 777 N N . ASP A 1 102 ? 14.419 6.274 -9.288 1.00 84.56 102 ASP A N 1
ATOM 778 C CA . ASP A 1 102 ? 15.099 7.134 -10.259 1.00 84.56 102 ASP A CA 1
ATOM 779 C C . ASP A 1 102 ? 14.666 6.826 -11.695 1.00 84.56 102 ASP A C 1
ATOM 781 O O . ASP A 1 102 ? 14.580 7.728 -12.525 1.00 84.56 102 ASP A O 1
ATOM 785 N N . ARG A 1 103 ? 14.334 5.560 -11.979 1.00 87.25 103 ARG A N 1
ATOM 786 C CA . ARG A 1 103 ? 13.861 5.111 -13.294 1.00 87.25 103 ARG A CA 1
ATOM 787 C C . ARG A 1 103 ? 12.419 5.523 -13.610 1.00 87.25 103 ARG A C 1
ATOM 789 O O . ARG A 1 103 ? 12.097 5.684 -14.785 1.00 87.25 103 ARG A O 1
ATOM 796 N N . TYR A 1 104 ? 11.555 5.647 -12.603 1.00 84.44 104 TYR A N 1
ATOM 797 C CA . TYR A 1 104 ? 10.136 5.977 -12.776 1.00 84.44 104 TYR A CA 1
ATOM 798 C C . TYR A 1 104 ? 9.819 7.310 -12.104 1.00 84.44 104 TYR A C 1
ATOM 800 O O . TYR A 1 104 ? 9.295 7.356 -10.997 1.00 84.44 104 TYR A O 1
ATOM 808 N N . GLN A 1 105 ? 10.120 8.414 -12.780 1.00 78.25 105 GLN A N 1
ATOM 809 C CA . GLN A 1 105 ? 9.789 9.752 -12.297 1.00 78.25 105 GLN A CA 1
ATOM 810 C C . GLN A 1 105 ? 8.451 10.225 -12.872 1.00 78.25 105 GLN A C 1
ATOM 812 O O . GLN A 1 105 ? 8.036 9.801 -13.946 1.00 78.25 105 GLN A O 1
ATOM 817 N N . THR A 1 106 ? 7.764 11.129 -12.169 1.00 70.06 106 THR A N 1
ATOM 818 C CA . THR A 1 106 ? 6.497 11.717 -12.646 1.00 70.06 106 THR A CA 1
ATOM 819 C C . THR A 1 106 ? 6.699 12.664 -13.832 1.00 70.06 106 THR A C 1
ATOM 821 O O . THR A 1 106 ? 5.842 12.749 -14.704 1.00 70.06 106 THR A O 1
ATOM 824 N N . PHE A 1 107 ? 7.826 13.384 -13.867 1.00 75.12 107 PHE A N 1
ATOM 825 C CA . PHE A 1 107 ? 8.164 14.328 -14.933 1.00 75.12 107 PHE A CA 1
ATOM 826 C C . PHE A 1 107 ? 9.341 13.786 -15.737 1.00 75.12 107 PHE A C 1
ATOM 828 O O . PHE A 1 107 ? 10.494 13.999 -15.376 1.00 75.12 107 PHE A O 1
ATOM 835 N N . GLN A 1 108 ? 9.039 13.069 -16.813 1.00 79.50 108 GLN A N 1
ATOM 836 C CA . GLN A 1 108 ? 10.034 12.536 -17.739 1.00 79.50 108 GLN A CA 1
ATOM 837 C C . GLN A 1 108 ? 9.434 12.357 -19.138 1.00 79.50 108 GLN A C 1
ATOM 839 O O . GLN A 1 108 ? 8.234 12.550 -19.339 1.00 79.50 108 GLN A O 1
ATOM 844 N N . SER A 1 109 ? 10.269 11.976 -20.106 1.00 81.00 109 SER A N 1
ATOM 845 C CA . SER A 1 109 ? 9.801 11.528 -21.418 1.00 81.00 109 SER A CA 1
ATOM 846 C C . SER A 1 109 ? 8.919 10.281 -21.302 1.00 81.00 109 SER A C 1
ATOM 848 O O . SER A 1 109 ? 8.955 9.570 -20.294 1.00 81.00 109 SER A O 1
ATOM 850 N N . ALA A 1 110 ? 8.152 10.002 -22.359 1.00 86.94 110 ALA A N 1
ATOM 851 C CA . ALA A 1 110 ? 7.291 8.827 -22.430 1.00 86.94 110 ALA A CA 1
ATOM 852 C C . ALA A 1 110 ? 8.045 7.542 -22.040 1.00 86.94 110 ALA A C 1
ATOM 854 O O . ALA A 1 110 ? 9.200 7.346 -22.426 1.00 86.94 110 ALA A O 1
ATOM 855 N N . TYR A 1 111 ? 7.379 6.680 -21.270 1.00 88.75 111 TYR A N 1
ATOM 856 C CA . TYR A 1 111 ? 7.891 5.351 -20.958 1.00 88.75 111 TYR A CA 1
ATOM 857 C C . TYR A 1 111 ? 7.906 4.492 -22.220 1.00 88.75 111 TYR A C 1
ATOM 859 O O . TYR A 1 111 ? 6.925 4.464 -22.963 1.00 88.75 111 TYR A O 1
ATOM 867 N N . ASP A 1 112 ? 8.996 3.761 -22.433 1.00 92.44 112 ASP A N 1
ATOM 868 C CA . ASP A 1 112 ? 9.022 2.719 -23.452 1.00 92.44 112 ASP A CA 1
ATOM 869 C C . ASP A 1 112 ? 8.269 1.459 -22.984 1.00 92.44 112 ASP A C 1
ATOM 871 O O . ASP A 1 112 ? 7.987 1.258 -21.795 1.00 92.44 112 ASP A O 1
ATOM 875 N N . ASP A 1 113 ? 7.966 0.566 -23.926 1.00 95.00 113 ASP A N 1
ATOM 876 C CA . ASP A 1 113 ? 7.232 -0.667 -23.643 1.00 95.00 113 ASP A CA 1
ATOM 877 C C . ASP A 1 113 ? 7.904 -1.549 -22.576 1.00 95.00 113 ASP A C 1
ATOM 879 O O . ASP A 1 113 ? 7.231 -2.284 -21.847 1.00 95.00 113 ASP A O 1
ATOM 883 N N . LYS A 1 114 ? 9.240 -1.529 -22.490 1.00 93.75 114 LYS A N 1
ATOM 884 C CA . LYS A 1 114 ? 9.989 -2.316 -21.505 1.00 93.75 114 LYS A CA 1
ATOM 885 C C . LYS A 1 114 ? 9.816 -1.720 -20.112 1.00 93.75 114 LYS A C 1
ATOM 887 O O . LYS A 1 114 ? 9.587 -2.478 -19.178 1.00 93.75 114 LYS A O 1
ATOM 892 N N . MET A 1 115 ? 9.871 -0.398 -19.970 1.00 91.25 115 MET A N 1
ATOM 893 C CA . MET A 1 115 ? 9.596 0.300 -18.713 1.00 91.25 115 MET A CA 1
ATOM 894 C C . MET A 1 115 ? 8.174 0.020 -18.225 1.00 91.25 115 MET A C 1
ATOM 896 O O . MET A 1 115 ? 7.974 -0.305 -17.058 1.00 91.25 115 MET A O 1
ATOM 900 N N . ILE A 1 116 ? 7.185 0.064 -19.120 1.00 90.12 116 ILE A N 1
ATOM 901 C CA . ILE A 1 116 ? 5.797 -0.253 -18.761 1.00 90.12 116 ILE A CA 1
ATOM 902 C C . ILE A 1 116 ? 5.692 -1.700 -18.260 1.00 90.12 116 ILE A C 1
ATOM 904 O O . ILE A 1 116 ? 5.142 -1.945 -17.185 1.00 90.12 116 ILE A O 1
ATOM 908 N N . ARG A 1 117 ? 6.258 -2.667 -18.996 1.00 94.12 117 ARG A N 1
ATOM 909 C CA . ARG A 1 117 ? 6.267 -4.084 -18.589 1.00 94.12 117 ARG A CA 1
ATOM 910 C C . ARG A 1 117 ? 6.962 -4.303 -17.248 1.00 94.12 117 ARG A C 1
ATOM 912 O O . ARG A 1 117 ? 6.407 -4.981 -16.386 1.00 94.12 117 ARG A O 1
ATOM 919 N N . ASP A 1 118 ? 8.138 -3.716 -17.061 1.00 93.44 118 ASP A N 1
ATOM 920 C CA . ASP A 1 118 ? 8.908 -3.824 -15.823 1.00 93.44 118 ASP A CA 1
ATOM 921 C C . ASP A 1 118 ? 8.104 -3.277 -14.629 1.00 93.44 118 ASP A C 1
ATOM 923 O O . ASP A 1 118 ? 8.016 -3.936 -13.590 1.00 93.44 118 ASP A O 1
ATOM 927 N N . LEU A 1 119 ? 7.460 -2.113 -14.783 1.00 89.62 119 LEU A N 1
ATOM 928 C CA . LEU A 1 119 ? 6.619 -1.520 -13.742 1.00 89.62 119 LEU A CA 1
ATOM 929 C C . LEU A 1 119 ? 5.409 -2.401 -13.406 1.00 89.62 119 LEU A C 1
ATOM 931 O O . LEU A 1 119 ? 5.122 -2.620 -12.229 1.00 89.62 119 LEU A O 1
ATOM 935 N N . MET A 1 120 ? 4.733 -2.957 -14.418 1.00 90.50 120 MET A N 1
ATOM 936 C CA . MET A 1 120 ? 3.619 -3.889 -14.211 1.00 90.50 120 MET A CA 1
ATOM 937 C C . MET A 1 120 ? 4.055 -5.142 -13.444 1.00 90.50 120 MET A C 1
ATOM 939 O O . MET A 1 120 ? 3.352 -5.578 -12.534 1.00 90.50 120 MET A O 1
ATOM 943 N N . VAL A 1 121 ? 5.231 -5.698 -13.755 1.00 92.50 121 VAL A N 1
ATOM 944 C CA . VAL A 1 121 ? 5.789 -6.843 -13.018 1.00 92.50 121 VAL A CA 1
ATOM 945 C C . VAL A 1 121 ? 6.045 -6.475 -11.556 1.00 92.50 121 VAL A C 1
ATOM 947 O O . VAL A 1 121 ? 5.678 -7.242 -10.665 1.00 92.50 121 VAL A O 1
ATOM 950 N N . LYS A 1 122 ? 6.620 -5.298 -11.275 1.00 89.88 122 LYS A N 1
ATOM 951 C CA . LYS A 1 122 ? 6.844 -4.838 -9.893 1.00 89.88 122 LYS A CA 1
ATOM 952 C C . LYS A 1 122 ? 5.543 -4.623 -9.126 1.00 89.88 122 LYS A C 1
ATOM 954 O O . LYS A 1 122 ? 5.452 -5.044 -7.972 1.00 89.88 122 LYS A O 1
ATOM 959 N N . ALA A 1 123 ? 4.535 -4.033 -9.763 1.00 86.44 123 ALA A N 1
ATOM 960 C CA . ALA A 1 123 ? 3.208 -3.866 -9.179 1.00 86.44 123 ALA A CA 1
ATOM 961 C C . ALA A 1 123 ? 2.556 -5.224 -8.865 1.00 86.44 123 ALA A C 1
ATOM 963 O O . ALA A 1 123 ? 2.060 -5.434 -7.759 1.00 86.44 123 ALA A O 1
ATOM 964 N N . GLY A 1 124 ? 2.627 -6.174 -9.804 1.00 86.88 124 GLY A N 1
ATOM 965 C CA . GLY A 1 124 ? 2.131 -7.535 -9.609 1.00 86.88 124 GLY A CA 1
ATOM 966 C C . GLY A 1 124 ? 2.816 -8.236 -8.437 1.00 86.88 124 GLY A C 1
ATOM 967 O O . GLY A 1 124 ? 2.136 -8.760 -7.557 1.00 86.88 124 GLY A O 1
ATOM 968 N N . LEU A 1 125 ? 4.150 -8.163 -8.376 1.00 90.31 125 LEU A N 1
ATOM 969 C CA . LEU A 1 125 ? 4.938 -8.712 -7.270 1.00 90.31 125 LEU A CA 1
ATOM 970 C C . LEU A 1 125 ? 4.579 -8.079 -5.925 1.00 90.31 125 LEU A C 1
ATOM 972 O O . LEU A 1 125 ? 4.528 -8.785 -4.921 1.00 90.31 125 LEU A O 1
ATOM 976 N N . ASN A 1 126 ? 4.293 -6.774 -5.896 1.00 86.06 126 ASN A N 1
ATOM 977 C CA . ASN A 1 126 ? 3.874 -6.100 -4.671 1.00 86.06 126 ASN A CA 1
ATOM 978 C C . ASN A 1 126 ? 2.609 -6.743 -4.085 1.00 86.06 126 ASN A C 1
ATOM 980 O O . ASN A 1 126 ? 2.553 -7.078 -2.903 1.00 86.06 126 ASN A O 1
ATOM 984 N N . ILE A 1 127 ? 1.611 -6.985 -4.938 1.00 81.88 127 ILE A N 1
ATOM 985 C CA . ILE A 1 127 ? 0.343 -7.597 -4.533 1.00 81.88 127 ILE A CA 1
ATOM 986 C C . ILE A 1 127 ? 0.559 -9.057 -4.130 1.00 81.88 127 ILE A C 1
ATOM 988 O O . ILE A 1 127 ? 0.099 -9.476 -3.067 1.00 81.88 127 ILE A O 1
ATOM 992 N N . THR A 1 128 ? 1.253 -9.847 -4.955 1.00 87.62 128 THR A N 1
ATOM 993 C CA . THR A 1 128 ? 1.411 -11.286 -4.702 1.00 87.62 128 THR A CA 1
ATOM 994 C C . THR A 1 128 ? 2.226 -11.564 -3.448 1.00 87.62 128 THR A C 1
ATOM 996 O O . THR A 1 128 ? 1.852 -12.445 -2.675 1.00 87.62 128 THR A O 1
ATOM 999 N N . ASN A 1 129 ? 3.291 -10.795 -3.209 1.00 87.56 129 ASN A N 1
ATOM 1000 C CA . ASN A 1 129 ? 4.160 -10.979 -2.047 1.00 87.56 129 ASN A CA 1
ATOM 1001 C C . ASN A 1 129 ? 3.461 -10.555 -0.749 1.00 87.56 129 ASN A C 1
ATOM 1003 O O . ASN A 1 129 ? 3.692 -11.145 0.308 1.00 87.56 129 ASN A O 1
ATOM 1007 N N . THR A 1 130 ? 2.575 -9.560 -0.831 1.00 84.50 130 THR A N 1
ATOM 1008 C CA . THR A 1 130 ? 1.945 -8.948 0.344 1.00 84.50 130 THR A CA 1
ATOM 1009 C C . THR A 1 130 ? 0.596 -9.576 0.700 1.00 84.50 130 THR A C 1
ATOM 1011 O O . THR A 1 130 ? 0.194 -9.533 1.863 1.00 84.50 130 THR A O 1
ATOM 1014 N N . LYS A 1 131 ? -0.089 -10.232 -0.251 1.00 86.31 131 LYS A N 1
ATOM 1015 C CA . LYS A 1 131 ? -1.456 -10.773 -0.098 1.00 86.31 131 LYS A CA 1
ATOM 1016 C C . LYS A 1 131 ? -1.690 -11.521 1.217 1.00 86.31 131 LYS A C 1
ATOM 1018 O O . LYS A 1 131 ? -2.666 -11.243 1.906 1.00 86.31 131 LYS A O 1
ATOM 1023 N N . GLY A 1 132 ? -0.823 -12.474 1.563 1.00 89.00 132 GLY A N 1
ATOM 1024 C CA . GLY A 1 132 ? -0.995 -13.286 2.774 1.00 89.00 132 GLY A CA 1
ATOM 1025 C C . GLY A 1 132 ? -0.922 -12.458 4.060 1.00 89.00 132 GLY A C 1
ATOM 1026 O O . GLY A 1 132 ? -1.763 -12.610 4.944 1.00 89.00 132 GLY A O 1
ATOM 1027 N N . LYS A 1 133 ? 0.047 -11.538 4.134 1.00 88.44 133 LYS A N 1
ATOM 1028 C CA . LYS A 1 133 ? 0.221 -10.630 5.275 1.00 88.44 133 LYS A CA 1
ATOM 1029 C C . LYS A 1 133 ? -0.941 -9.640 5.378 1.00 88.44 133 LYS A C 1
ATOM 1031 O O . LYS A 1 133 ? -1.459 -9.433 6.468 1.00 88.44 133 LYS A O 1
ATOM 1036 N N . LEU A 1 134 ? -1.391 -9.099 4.245 1.00 85.56 134 LEU A N 1
ATOM 1037 C CA . LEU A 1 134 ? -2.513 -8.165 4.181 1.00 85.56 134 LEU A CA 1
ATOM 1038 C C . LEU A 1 134 ? -3.825 -8.812 4.636 1.00 85.56 134 LEU A C 1
ATOM 1040 O O . LEU A 1 134 ? -4.554 -8.223 5.423 1.00 85.56 134 LEU A O 1
ATOM 1044 N N . LEU A 1 135 ? -4.122 -10.034 4.180 1.00 87.56 135 LEU A N 1
ATOM 1045 C CA . LEU A 1 135 ? -5.323 -10.759 4.609 1.00 87.56 135 LEU A CA 1
ATOM 1046 C C . LEU A 1 135 ? -5.313 -11.040 6.113 1.00 87.56 135 LEU A C 1
ATOM 1048 O O . LEU A 1 135 ? -6.348 -10.900 6.762 1.00 87.56 135 LEU A O 1
ATOM 1052 N N . LYS A 1 136 ? -4.150 -11.407 6.663 1.00 90.31 136 LYS A N 1
ATOM 1053 C CA . LYS A 1 136 ? -3.984 -11.602 8.104 1.00 90.31 136 LYS A CA 1
ATOM 1054 C C . LYS A 1 136 ? -4.224 -10.298 8.868 1.00 90.31 136 LYS A C 1
ATOM 1056 O O . LYS A 1 136 ? -4.992 -10.303 9.821 1.00 90.31 136 LYS A O 1
ATOM 1061 N N . GLU A 1 137 ? -3.635 -9.191 8.419 1.00 87.56 137 GLU A N 1
ATOM 1062 C CA . GLU A 1 137 ? -3.843 -7.883 9.046 1.00 87.56 137 GLU A CA 1
ATOM 1063 C C . GLU A 1 137 ? -5.318 -7.467 9.005 1.00 87.56 137 GLU A C 1
ATOM 1065 O O . GLU A 1 137 ? -5.868 -7.045 10.015 1.00 87.56 137 GLU A O 1
ATOM 1070 N N . ILE A 1 138 ? -5.993 -7.644 7.864 1.00 84.38 138 ILE A N 1
ATOM 1071 C CA . ILE A 1 138 ? -7.425 -7.346 7.730 1.00 84.38 138 ILE A CA 1
ATOM 1072 C C . ILE A 1 138 ? -8.250 -8.179 8.719 1.00 84.38 138 ILE A C 1
ATOM 1074 O O . ILE A 1 138 ? -9.124 -7.632 9.390 1.00 84.38 138 ILE A O 1
ATOM 1078 N N . ASP A 1 139 ? -7.981 -9.481 8.840 1.00 86.75 139 ASP A N 1
ATOM 1079 C CA . ASP A 1 139 ? -8.675 -10.345 9.802 1.00 86.75 139 ASP A CA 1
ATOM 1080 C C . ASP A 1 139 ? -8.444 -9.885 11.251 1.00 86.75 139 ASP A C 1
ATOM 1082 O O . ASP A 1 139 ? -9.387 -9.798 12.041 1.00 86.75 139 ASP A O 1
ATOM 1086 N N . GLU A 1 140 ? -7.213 -9.512 11.599 1.00 87.31 140 GLU A N 1
ATOM 1087 C CA . GLU A 1 140 ? -6.893 -8.982 12.923 1.00 87.31 140 GLU A CA 1
ATOM 1088 C C . GLU A 1 140 ? -7.584 -7.636 13.197 1.00 87.31 140 GLU A C 1
ATOM 1090 O O . GLU A 1 140 ? -8.155 -7.455 14.274 1.00 87.31 140 GLU A O 1
ATOM 1095 N N . VAL A 1 141 ? -7.614 -6.716 12.225 1.00 82.75 141 VAL A N 1
ATOM 1096 C CA . VAL A 1 141 ? -8.366 -5.450 12.314 1.00 82.75 141 VAL A CA 1
ATOM 1097 C C . VAL A 1 141 ? -9.848 -5.720 12.562 1.00 82.75 141 VAL A C 1
ATOM 1099 O O . VAL A 1 141 ? -10.445 -5.119 13.459 1.00 82.75 141 VAL A O 1
ATOM 1102 N N . VAL A 1 142 ? -10.446 -6.644 11.804 1.00 82.19 142 VAL A N 1
ATOM 1103 C CA . VAL A 1 142 ? -11.861 -7.012 11.948 1.00 82.19 142 VAL A CA 1
ATOM 1104 C C . VAL A 1 142 ? -12.136 -7.602 13.330 1.00 82.19 142 VAL A C 1
ATOM 1106 O O . VAL A 1 142 ? -13.133 -7.242 13.956 1.00 82.19 142 VAL A O 1
ATOM 1109 N N . LYS A 1 143 ? -11.263 -8.478 13.838 1.00 84.44 143 LYS A N 1
ATOM 1110 C CA . LYS A 1 143 ? -11.391 -9.051 15.187 1.00 84.44 143 LYS A CA 1
ATOM 1111 C C . LYS A 1 143 ? -11.288 -7.982 16.274 1.00 84.44 143 LYS A C 1
ATOM 1113 O O . LYS A 1 143 ? -12.135 -7.956 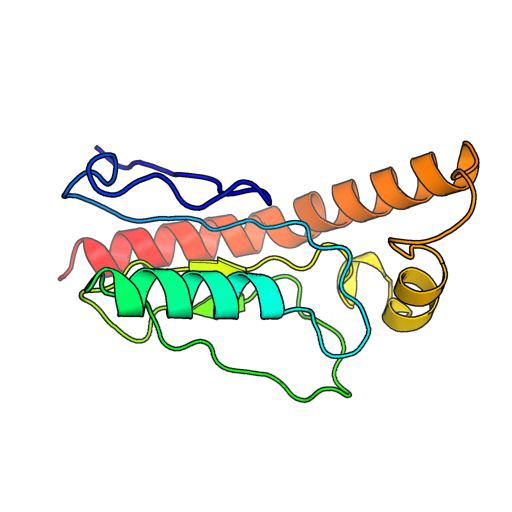17.162 1.00 84.44 143 LYS A O 1
ATOM 1118 N N . ARG A 1 144 ? -10.310 -7.073 16.183 1.00 79.56 144 ARG A N 1
ATOM 1119 C CA . ARG A 1 144 ? -10.139 -5.962 17.137 1.00 79.56 144 ARG A CA 1
ATOM 1120 C C . ARG A 1 144 ? -11.387 -5.082 17.206 1.00 79.56 144 ARG A C 1
ATOM 1122 O O . ARG A 1 144 ? -11.867 -4.812 18.297 1.00 79.56 144 ARG A O 1
ATOM 1129 N N . LYS A 1 145 ? -11.950 -4.711 16.052 1.00 73.56 145 LYS A N 1
ATOM 1130 C CA . LYS A 1 145 ? -13.146 -3.854 15.967 1.00 73.56 145 LYS A CA 1
ATOM 1131 C C . LYS A 1 145 ? -14.446 -4.551 16.392 1.00 73.56 145 LYS A C 1
ATOM 1133 O O . LYS A 1 145 ? -15.410 -3.864 16.685 1.00 73.56 145 LYS A O 1
ATOM 1138 N N . LYS A 1 146 ? -14.505 -5.888 16.397 1.00 74.94 146 LYS A N 1
ATOM 1139 C CA . LYS A 1 146 ? -15.660 -6.645 16.925 1.00 74.94 146 LYS A CA 1
ATOM 1140 C C . LYS A 1 146 ? -15.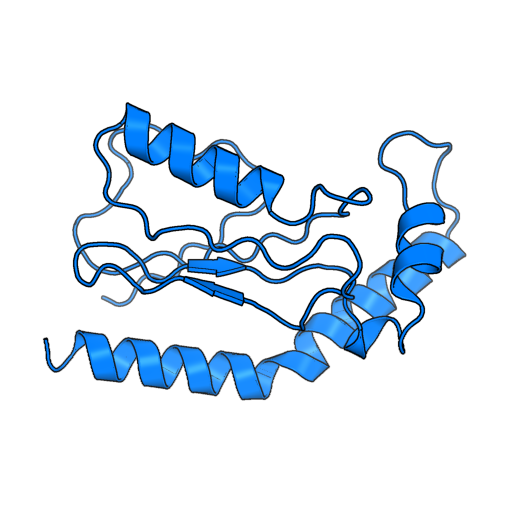672 -6.739 18.450 1.00 74.94 146 LYS A C 1
ATOM 1142 O O . LYS A 1 146 ? -16.737 -6.914 19.025 1.00 74.94 146 LYS A O 1
ATOM 1147 N N . ASN A 1 147 ? -14.499 -6.682 19.075 1.00 68.75 147 ASN A N 1
ATOM 1148 C CA . ASN A 1 147 ? -14.326 -6.839 20.520 1.00 68.75 147 ASN A CA 1
ATOM 1149 C C . ASN A 1 147 ? -14.292 -5.489 21.262 1.00 68.75 147 ASN A C 1
ATOM 1151 O O . ASN A 1 147 ? -13.864 -5.439 22.414 1.00 68.75 147 ASN A O 1
ATOM 1155 N N . GLN A 1 148 ? -14.679 -4.411 20.583 1.00 61.62 148 GLN A N 1
ATOM 1156 C CA . GLN A 1 148 ? -14.604 -3.020 21.013 1.00 61.62 148 GLN A CA 1
ATOM 1157 C C . GLN A 1 148 ? -16.000 -2.408 20.947 1.00 61.62 148 GLN A C 1
ATOM 1159 O O . GLN A 1 148 ? -16.341 -1.659 21.885 1.00 61.62 148 GLN A O 1
#

Radius of gyration: 16.31 Å; chains: 1; bounding box: 39×34×45 Å

Foldseek 3Di:
DADEDEDEPDPDDDPPPDDPDYAYEDAYADLDDQPCLCVVVVVVVVVCVVVVHDAFDDDDDDSPDWDDLWDWGCNDLSHHIYIYGYLAGCQLCVNVRVVLSVLDDPDDPDDDPVNVVSSVSSNVRSCVVCVVVVVVVVVVVVVVNVVD